Protein AF-A0A024QH25-F1 (afdb_monomer_lite)

Structure (mmCIF, N/CA/C/O backbone):
data_AF-A0A024QH25-F1
#
_entry.id   AF-A0A024QH25-F1
#
loop_
_atom_site.group_PDB
_atom_site.id
_atom_site.type_symbol
_atom_site.label_atom_id
_atom_site.label_alt_id
_atom_site.label_comp_id
_atom_site.label_asym_id
_atom_site.label_entity_id
_atom_site.label_seq_id
_atom_site.pdbx_PDB_ins_code
_atom_site.Cartn_x
_atom_site.Cartn_y
_atom_site.Cartn_z
_atom_site.occupancy
_atom_site.B_iso_or_equiv
_atom_site.auth_seq_id
_atom_site.auth_comp_id
_atom_site.auth_asym_id
_atom_site.auth_atom_id
_atom_site.pdbx_PDB_model_num
ATOM 1 N N . MET A 1 1 ? -3.731 14.036 5.688 1.00 53.22 1 MET A N 1
ATOM 2 C CA . MET A 1 1 ? -4.558 13.637 4.529 1.00 53.22 1 MET A CA 1
ATOM 3 C C . MET A 1 1 ? -4.680 12.129 4.621 1.00 53.22 1 MET A C 1
ATOM 5 O O . MET A 1 1 ? -3.638 11.515 4.783 1.00 53.22 1 MET A O 1
ATOM 9 N N . SER A 1 2 ? -5.891 11.564 4.659 1.00 71.44 2 SER A N 1
ATOM 10 C CA . SER A 1 2 ? -6.050 10.109 4.809 1.00 71.44 2 SER A CA 1
ATOM 11 C C . SER A 1 2 ? -5.975 9.434 3.446 1.00 71.44 2 SER A C 1
ATOM 13 O O . SER A 1 2 ? -6.553 9.950 2.486 1.00 71.44 2 SER A O 1
ATOM 15 N N . ILE A 1 3 ? -5.253 8.319 3.360 1.00 79.94 3 ILE A N 1
ATOM 16 C CA . ILE A 1 3 ? -5.120 7.551 2.122 1.00 79.94 3 ILE A CA 1
ATOM 17 C C . ILE A 1 3 ? -6.397 6.738 1.918 1.00 79.94 3 ILE A C 1
ATOM 19 O O . ILE A 1 3 ? -6.831 5.993 2.803 1.00 79.94 3 ILE A O 1
ATOM 23 N N . VAL A 1 4 ? -7.011 6.915 0.749 1.00 82.12 4 VAL A N 1
ATOM 24 C CA . VAL A 1 4 ? -8.224 6.207 0.344 1.00 82.12 4 VAL A CA 1
ATOM 25 C C . VAL A 1 4 ? -8.083 5.831 -1.123 1.00 82.12 4 VAL A C 1
ATOM 27 O O . VAL A 1 4 ? -8.087 6.703 -1.989 1.00 82.12 4 VAL A O 1
ATOM 30 N N . PHE A 1 5 ? -7.984 4.533 -1.386 1.00 85.81 5 PHE A N 1
ATOM 31 C CA . PHE A 1 5 ? -8.056 3.961 -2.725 1.00 85.81 5 PHE A CA 1
ATOM 32 C C . PHE A 1 5 ? -9.074 2.831 -2.699 1.00 85.81 5 PHE A C 1
ATOM 34 O O . PHE A 1 5 ? -8.991 1.942 -1.854 1.00 85.81 5 PHE A O 1
ATOM 41 N N . ASN A 1 6 ? -10.042 2.873 -3.611 1.00 82.25 6 ASN A N 1
ATOM 42 C CA . ASN A 1 6 ? -11.110 1.874 -3.675 1.00 82.25 6 ASN A CA 1
ATOM 43 C C . ASN A 1 6 ? -10.849 0.822 -4.756 1.00 82.25 6 ASN A C 1
ATOM 45 O O . ASN A 1 6 ? -11.584 -0.159 -4.864 1.00 82.25 6 ASN A O 1
ATOM 49 N N . SER A 1 7 ? -9.823 1.024 -5.5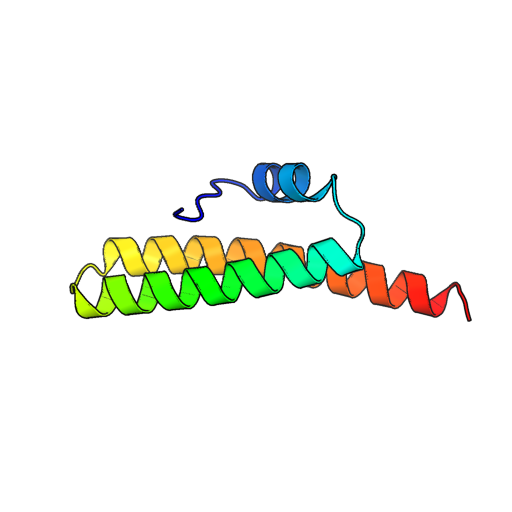86 1.00 89.06 7 SER A N 1
ATOM 50 C CA . SER A 1 7 ? -9.424 0.060 -6.603 1.00 89.06 7 SER A CA 1
ATOM 51 C C . SER A 1 7 ? -7.953 0.189 -6.980 1.00 89.06 7 SER A C 1
ATOM 53 O O . SER A 1 7 ? -7.340 1.252 -6.869 1.00 89.06 7 SER A O 1
ATOM 55 N N . LYS A 1 8 ? -7.407 -0.907 -7.511 1.00 91.94 8 LYS A N 1
ATOM 56 C CA . LYS A 1 8 ? -6.059 -0.948 -8.077 1.00 91.94 8 LYS A CA 1
ATOM 57 C C . LYS A 1 8 ? -5.889 0.063 -9.214 1.00 91.94 8 LYS A C 1
ATOM 59 O O . LYS A 1 8 ? -4.860 0.718 -9.289 1.00 91.94 8 LYS A O 1
ATOM 64 N N . GLN A 1 9 ? -6.920 0.248 -10.045 1.00 93.69 9 GLN A N 1
ATOM 65 C CA . GLN A 1 9 ? -6.894 1.205 -11.154 1.00 93.69 9 GLN A CA 1
ATOM 66 C C . GLN A 1 9 ? -6.729 2.652 -10.671 1.00 93.69 9 GLN A C 1
ATOM 68 O O . GLN A 1 9 ? -5.964 3.403 -11.269 1.00 93.69 9 GLN A O 1
ATOM 73 N N . GLU A 1 10 ? -7.420 3.053 -9.597 1.00 93.69 10 GLU A N 1
ATOM 74 C CA . GLU A 1 10 ? -7.271 4.399 -9.020 1.00 93.69 10 GLU A CA 1
ATOM 75 C C . GLU A 1 10 ? -5.837 4.647 -8.542 1.00 93.69 10 GLU A C 1
ATOM 77 O O . GLU A 1 10 ? -5.264 5.698 -8.835 1.00 93.69 10 GLU A O 1
ATOM 82 N N . LEU A 1 11 ? -5.245 3.661 -7.861 1.00 94.50 11 LEU A N 1
ATOM 83 C CA . LEU A 1 11 ? -3.858 3.725 -7.415 1.00 94.50 11 LEU A CA 1
ATOM 84 C C . LEU A 1 11 ? -2.888 3.775 -8.601 1.00 94.50 11 LEU A C 1
ATOM 86 O O . LEU A 1 11 ? -2.011 4.631 -8.640 1.00 94.50 11 LEU A O 1
ATOM 90 N N . THR A 1 12 ? -3.064 2.917 -9.608 1.00 93.44 12 THR A N 1
ATOM 91 C CA . THR A 1 12 ? -2.215 2.933 -10.808 1.00 93.44 12 THR A CA 1
ATOM 92 C C . THR A 1 12 ? -2.293 4.278 -11.534 1.00 93.44 12 THR A C 1
ATOM 94 O O . THR A 1 12 ? -1.250 4.847 -11.837 1.00 93.44 12 THR A O 1
ATOM 97 N N . ASN A 1 13 ? -3.489 4.845 -11.724 1.00 94.00 13 ASN A N 1
ATOM 98 C CA . ASN A 1 13 ? -3.666 6.164 -12.347 1.00 94.00 13 ASN A CA 1
ATO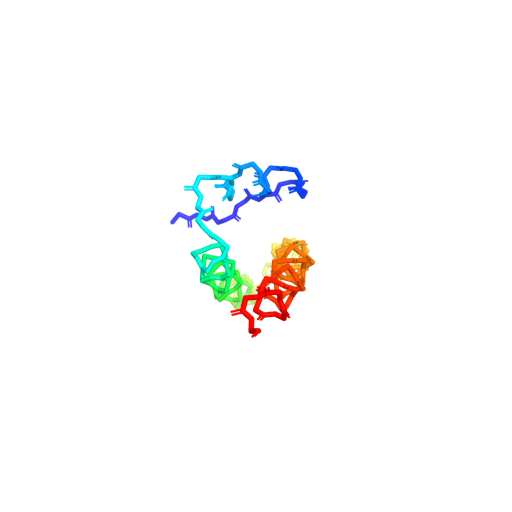M 99 C C . ASN A 1 13 ? -2.976 7.280 -11.549 1.00 94.00 13 ASN A C 1
ATOM 101 O O . ASN A 1 13 ? -2.394 8.195 -12.128 1.00 94.00 13 ASN A O 1
ATOM 105 N N . HIS A 1 14 ? -3.026 7.219 -10.212 1.00 93.06 14 HIS A N 1
ATOM 106 C CA . HIS A 1 14 ? -2.301 8.165 -9.362 1.00 93.06 14 HIS A CA 1
ATOM 107 C C . HIS A 1 14 ? -0.790 8.116 -9.621 1.00 93.06 14 HIS A C 1
ATOM 109 O O . HIS A 1 14 ? -0.120 9.151 -9.557 1.00 93.06 14 HIS A O 1
ATOM 115 N N . LEU A 1 15 ? -0.273 6.924 -9.921 1.00 95.38 15 LEU A N 1
ATOM 116 C CA . LEU A 1 15 ? 1.146 6.649 -10.083 1.00 95.38 15 LEU A CA 1
ATOM 117 C C . LEU A 1 15 ? 1.701 6.976 -11.475 1.00 95.38 15 LEU A C 1
ATOM 119 O O . LEU A 1 15 ? 2.906 7.174 -11.607 1.00 95.38 15 LEU A O 1
ATOM 123 N N . GLU A 1 16 ? 0.857 7.085 -12.506 1.00 94.19 16 GLU A N 1
ATOM 124 C CA . GLU A 1 16 ? 1.283 7.342 -13.897 1.00 94.19 16 GLU A CA 1
ATOM 125 C C . GLU A 1 16 ? 2.091 8.636 -14.074 1.00 94.19 16 GLU A C 1
ATOM 127 O O . GLU A 1 16 ? 2.872 8.761 -15.015 1.00 94.19 16 GLU A O 1
ATOM 132 N N . LYS A 1 17 ? 1.929 9.597 -13.161 1.00 93.31 17 LYS A N 1
ATOM 133 C CA . LYS A 1 17 ? 2.677 10.864 -13.158 1.00 93.31 17 LYS A CA 1
ATOM 134 C C . LYS A 1 17 ? 4.121 10.739 -12.646 1.00 93.31 17 LYS A C 1
ATOM 136 O O . LYS A 1 17 ? 4.857 11.718 -12.725 1.00 93.31 17 LYS A O 1
ATOM 141 N N . PHE A 1 18 ? 4.501 9.589 -12.095 1.00 95.69 18 PHE A N 1
ATOM 142 C CA . PHE A 1 18 ? 5.799 9.338 -11.469 1.00 95.69 18 PHE A CA 1
ATOM 143 C C . PHE A 1 18 ? 6.650 8.362 -12.292 1.00 95.69 18 PHE A C 1
ATOM 145 O O . PHE A 1 18 ? 6.131 7.498 -13.003 1.00 95.69 18 PHE A O 1
ATOM 152 N N . THR A 1 19 ? 7.972 8.459 -12.156 1.00 95.88 19 THR A N 1
ATOM 153 C CA . THR A 1 19 ? 8.923 7.437 -12.629 1.00 95.88 19 THR A CA 1
ATOM 154 C C . THR A 1 19 ? 8.830 6.157 -11.793 1.00 95.8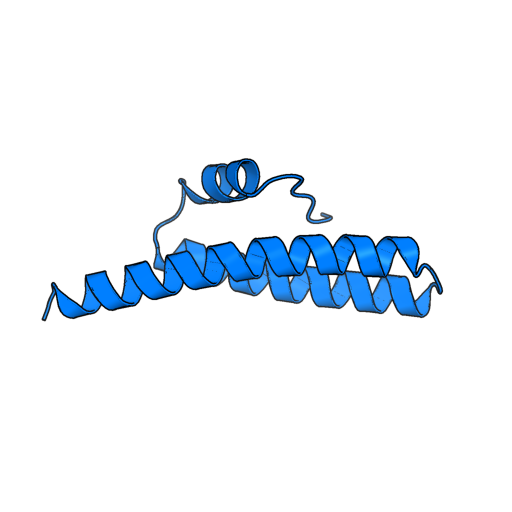8 19 THR A C 1
ATOM 156 O O . THR A 1 19 ? 8.325 6.187 -10.680 1.00 95.88 19 THR A O 1
ATOM 159 N N . LEU A 1 20 ? 9.349 5.021 -12.278 1.00 94.62 20 LEU A N 1
ATOM 160 C CA . LEU A 1 20 ? 9.275 3.746 -11.536 1.00 94.62 20 LEU A CA 1
ATOM 161 C C . LEU A 1 20 ? 9.915 3.807 -10.130 1.00 94.62 20 LEU A C 1
ATOM 163 O O . LEU A 1 20 ? 9.379 3.219 -9.196 1.00 94.62 20 LEU A O 1
ATOM 167 N N . GLU A 1 21 ? 11.022 4.536 -9.961 1.00 95.25 21 GLU A N 1
ATOM 168 C CA . GLU A 1 21 ? 11.674 4.722 -8.650 1.00 95.25 21 GLU A CA 1
ATOM 169 C C . GLU A 1 21 ? 10.840 5.602 -7.707 1.00 95.25 21 GLU A C 1
ATOM 171 O O . GLU A 1 21 ? 10.695 5.313 -6.517 1.00 95.25 21 GLU A O 1
ATOM 176 N N . GLU A 1 22 ? 10.241 6.666 -8.247 1.00 97.12 22 GLU A N 1
ATOM 177 C CA . GLU A 1 22 ? 9.323 7.524 -7.495 1.00 97.12 22 GLU A CA 1
ATOM 178 C C . GLU A 1 22 ? 8.041 6.771 -7.131 1.00 97.12 22 GLU A C 1
ATOM 180 O O . GLU A 1 22 ? 7.555 6.920 -6.018 1.00 97.12 22 GLU A O 1
ATOM 185 N N . GLN A 1 23 ? 7.526 5.915 -8.020 1.00 97.06 23 GLN A N 1
ATOM 186 C CA . GLN A 1 23 ? 6.381 5.049 -7.733 1.00 97.06 23 GLN A CA 1
ATOM 187 C C . GLN A 1 23 ? 6.679 4.118 -6.563 1.00 97.06 23 GLN A C 1
ATOM 189 O O . GLN A 1 23 ? 5.860 4.014 -5.657 1.00 97.06 23 GLN A O 1
ATOM 194 N N . LYS A 1 24 ? 7.852 3.472 -6.559 1.00 97.06 24 LYS A N 1
ATOM 195 C CA . LYS A 1 24 ? 8.281 2.621 -5.446 1.00 97.06 24 LYS A CA 1
ATOM 196 C C . LYS A 1 24 ? 8.314 3.409 -4.134 1.00 97.06 24 LYS A C 1
ATOM 198 O O . LYS A 1 24 ? 7.688 3.000 -3.162 1.00 97.06 24 LYS A O 1
ATOM 203 N N . THR A 1 25 ? 8.994 4.555 -4.139 1.00 97.44 25 THR A N 1
ATOM 204 C CA . THR A 1 25 ? 9.137 5.412 -2.951 1.00 97.44 25 THR A CA 1
ATOM 205 C C . THR A 1 25 ? 7.780 5.894 -2.428 1.00 97.44 25 THR A C 1
ATOM 207 O O . THR A 1 25 ? 7.529 5.877 -1.225 1.00 97.44 25 THR A O 1
ATOM 210 N N . GLU A 1 26 ? 6.886 6.310 -3.327 1.00 96.31 26 GLU A N 1
ATOM 211 C CA . GLU A 1 26 ? 5.541 6.772 -2.981 1.00 96.31 26 GLU A CA 1
ATOM 212 C C . GLU A 1 26 ? 4.699 5.638 -2.379 1.00 96.31 26 GLU A C 1
ATOM 214 O O . GLU A 1 26 ? 4.034 5.833 -1.364 1.00 96.31 26 GLU A O 1
ATOM 219 N N . LEU A 1 27 ? 4.756 4.438 -2.962 1.00 97.44 27 LEU A N 1
ATOM 220 C CA . LEU A 1 27 ? 4.048 3.257 -2.463 1.00 97.44 27 LEU A CA 1
ATOM 221 C C . LEU A 1 27 ? 4.542 2.836 -1.069 1.00 97.44 27 LEU A C 1
ATOM 223 O O . LEU A 1 27 ? 3.720 2.605 -0.185 1.00 97.44 27 LEU A O 1
ATOM 227 N N . GLU A 1 28 ? 5.859 2.800 -0.840 1.00 97.62 28 GLU A N 1
ATOM 228 C CA . GLU A 1 28 ? 6.452 2.519 0.481 1.00 97.62 28 GLU A CA 1
ATOM 229 C C . GLU A 1 28 ? 6.022 3.562 1.527 1.00 97.62 28 GLU A C 1
ATOM 231 O O . GLU A 1 28 ? 5.659 3.217 2.655 1.00 97.62 28 GLU A O 1
ATOM 236 N N . PHE A 1 29 ? 5.996 4.844 1.147 1.00 96.69 29 PHE A N 1
ATOM 237 C CA . PHE A 1 29 ? 5.496 5.912 2.012 1.00 96.69 29 PHE A CA 1
ATOM 238 C C . PHE A 1 29 ? 4.009 5.733 2.350 1.00 96.69 29 PHE A C 1
ATOM 240 O O . PHE A 1 29 ? 3.611 5.918 3.503 1.00 96.69 29 PHE A O 1
ATOM 247 N N . MET A 1 30 ? 3.185 5.360 1.367 1.00 96.50 30 MET A N 1
ATOM 248 C CA . MET A 1 30 ? 1.760 5.112 1.578 1.00 96.50 30 MET A CA 1
ATOM 249 C C . MET A 1 30 ? 1.510 3.936 2.526 1.00 96.50 30 MET A C 1
ATOM 251 O O . MET A 1 30 ? 0.663 4.070 3.407 1.00 96.50 30 MET A O 1
ATOM 255 N N . ILE A 1 31 ? 2.247 2.828 2.386 1.00 97.12 31 ILE A N 1
ATOM 256 C CA . ILE A 1 31 ? 2.160 1.672 3.298 1.00 97.12 31 ILE A CA 1
ATOM 257 C C . ILE A 1 31 ? 2.454 2.118 4.730 1.00 97.12 31 ILE A C 1
ATOM 259 O O . ILE A 1 31 ? 1.599 1.968 5.598 1.00 97.12 31 ILE A O 1
ATOM 263 N N . SER A 1 32 ? 3.585 2.796 4.952 1.00 97.06 32 SER A N 1
ATOM 264 C CA . SER A 1 32 ? 3.961 3.284 6.286 1.00 97.06 32 SER A CA 1
ATOM 265 C C . SER A 1 32 ? 2.900 4.206 6.905 1.00 97.06 32 SER A C 1
ATOM 267 O O . SER A 1 32 ? 2.651 4.181 8.111 1.00 97.06 32 SER A O 1
ATOM 269 N N . LYS A 1 33 ? 2.231 5.022 6.082 1.00 97.00 33 LYS A N 1
ATOM 270 C CA . LYS A 1 33 ? 1.128 5.876 6.538 1.00 97.00 33 LYS A CA 1
ATOM 271 C C . LYS A 1 33 ? -0.131 5.090 6.888 1.00 97.00 33 LYS A C 1
ATOM 273 O O . LYS A 1 33 ? -0.831 5.480 7.820 1.00 97.00 33 LYS A O 1
ATOM 278 N N . ILE A 1 34 ? -0.435 4.021 6.158 1.00 96.56 34 ILE A N 1
ATOM 279 C CA . ILE A 1 34 ? -1.571 3.154 6.472 1.00 96.56 34 ILE A CA 1
ATOM 280 C C . ILE A 1 34 ? -1.314 2.376 7.760 1.00 96.56 34 ILE A C 1
ATOM 282 O O . ILE A 1 34 ? -2.218 2.323 8.589 1.00 96.56 34 ILE A O 1
ATOM 286 N N . GLU A 1 35 ? -0.106 1.854 7.973 1.00 96.75 35 GLU A N 1
ATOM 287 C CA . GLU A 1 35 ? 0.278 1.186 9.225 1.00 96.75 35 GLU A CA 1
ATOM 288 C C . GLU A 1 35 ? 0.036 2.103 10.440 1.00 96.75 35 GLU A C 1
ATOM 290 O O . GLU A 1 35 ? -0.613 1.703 11.407 1.00 96.75 35 GLU A O 1
ATOM 295 N N . GLU A 1 36 ? 0.444 3.377 10.354 1.00 97.06 36 GLU A N 1
ATOM 296 C CA . GLU A 1 36 ? 0.166 4.394 11.383 1.00 97.06 36 GLU A CA 1
ATOM 297 C C . GLU A 1 36 ? -1.351 4.590 11.603 1.00 97.06 36 GLU A C 1
ATOM 299 O O . GLU A 1 36 ? -1.828 4.656 12.739 1.00 97.06 36 GLU A O 1
ATOM 304 N N . GLU A 1 37 ? -2.144 4.657 10.528 1.00 96.31 37 GLU A N 1
ATOM 305 C CA . GLU A 1 37 ? -3.605 4.783 10.617 1.00 96.31 37 GLU A CA 1
ATOM 306 C C . GLU A 1 37 ? -4.275 3.528 11.213 1.00 96.31 37 GLU A C 1
ATOM 308 O O . GLU A 1 37 ? -5.263 3.659 11.944 1.00 96.31 37 GLU A O 1
ATOM 313 N N . VAL A 1 38 ? -3.743 2.329 10.946 1.00 97.25 38 VAL A N 1
ATOM 314 C CA . VAL A 1 38 ? -4.185 1.061 11.551 1.00 97.25 38 VAL A CA 1
ATOM 315 C C . VAL A 1 38 ? -3.914 1.075 13.051 1.00 97.25 38 VAL A C 1
ATOM 317 O O . VAL A 1 38 ? -4.827 0.803 13.831 1.00 97.25 38 VAL A O 1
ATOM 320 N N . GLU A 1 39 ? -2.704 1.444 13.477 1.00 97.81 39 GLU A N 1
ATOM 321 C CA . GLU A 1 39 ? -2.353 1.544 14.898 1.00 97.81 39 GLU A CA 1
ATOM 322 C C . GLU A 1 39 ? -3.275 2.517 15.641 1.00 97.81 39 GLU A C 1
ATOM 324 O O . GLU A 1 39 ? -3.819 2.183 16.698 1.00 97.81 39 GLU A O 1
ATOM 329 N N . ILE A 1 40 ? -3.524 3.698 15.065 1.00 97.12 40 ILE A N 1
ATOM 330 C CA . ILE A 1 40 ? -4.452 4.686 15.630 1.00 97.12 40 ILE A CA 1
ATOM 331 C C . ILE A 1 40 ? -5.866 4.100 15.751 1.00 97.12 40 ILE A C 1
ATOM 333 O O . ILE A 1 40 ? -6.508 4.262 16.793 1.00 97.12 40 ILE A O 1
ATOM 337 N N . ALA A 1 41 ? -6.358 3.407 14.720 1.00 97.50 41 ALA A N 1
ATOM 338 C CA . ALA A 1 41 ? -7.680 2.786 14.737 1.00 97.50 41 ALA A CA 1
ATOM 339 C C . ALA A 1 41 ? -7.794 1.696 15.818 1.00 97.50 41 ALA A C 1
ATOM 341 O O . ALA A 1 41 ? -8.797 1.644 16.535 1.00 9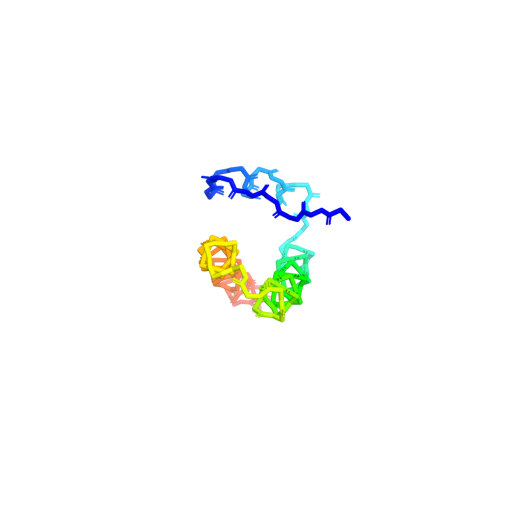7.50 41 ALA A O 1
ATOM 342 N N . LEU A 1 42 ? -6.753 0.876 15.992 1.00 97.06 42 LEU A N 1
ATOM 343 C CA . LEU A 1 42 ? -6.684 -0.147 17.037 1.00 97.06 42 LEU A CA 1
ATOM 344 C C . LEU A 1 42 ? -6.656 0.470 18.443 1.00 97.06 42 LEU A C 1
ATOM 346 O O . LEU A 1 42 ? -7.392 0.017 19.319 1.00 97.06 42 LEU A O 1
ATOM 350 N N . ILE A 1 43 ? -5.888 1.547 18.660 1.00 98.31 43 ILE A N 1
ATOM 351 C CA . ILE A 1 43 ? -5.872 2.302 19.931 1.00 98.31 43 ILE A CA 1
ATOM 352 C C . ILE A 1 43 ? -7.266 2.858 20.257 1.00 98.31 43 ILE A C 1
ATOM 354 O O . ILE A 1 43 ? -7.684 2.874 21.415 1.00 98.31 43 ILE A O 1
ATOM 358 N N . GLN A 1 44 ? -8.006 3.289 19.236 1.00 97.88 44 GLN A N 1
ATOM 359 C CA . GLN A 1 44 ? -9.380 3.778 19.361 1.00 97.88 44 GLN A CA 1
ATOM 360 C C . GLN A 1 44 ? -10.423 2.656 19.486 1.00 97.88 44 GLN A C 1
ATOM 362 O O . GLN A 1 44 ? -11.615 2.946 19.598 1.00 97.88 44 GLN 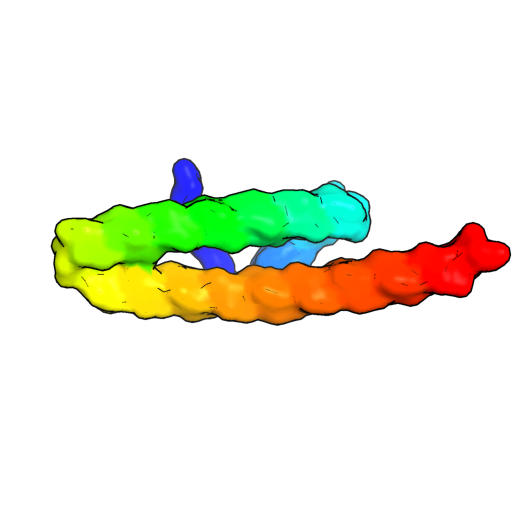A O 1
ATOM 367 N N . ASN A 1 45 ? -9.997 1.387 19.487 1.00 97.81 45 ASN A N 1
ATOM 368 C CA . ASN A 1 45 ? -10.857 0.204 19.506 1.00 97.81 45 ASN A CA 1
ATOM 369 C C . ASN A 1 45 ? -11.832 0.147 18.309 1.00 97.81 45 ASN A C 1
ATOM 371 O O . ASN A 1 45 ? -12.914 -0.440 18.385 1.00 97.81 45 ASN A O 1
ATOM 375 N N . ASN A 1 46 ? -11.453 0.781 17.195 1.00 98.31 46 ASN A N 1
ATOM 376 C CA . ASN A 1 46 ? -12.210 0.823 15.952 1.00 98.31 46 ASN A CA 1
ATOM 377 C C . ASN A 1 46 ? -11.692 -0.251 14.985 1.00 98.31 46 ASN A C 1
ATOM 379 O O . ASN A 1 46 ? -11.002 0.029 14.002 1.00 98.31 46 ASN A O 1
ATOM 383 N N . ASN A 1 47 ? -12.026 -1.506 15.287 1.00 97.75 47 ASN A N 1
ATOM 384 C CA . ASN A 1 47 ? -11.543 -2.666 14.534 1.00 97.75 47 ASN A CA 1
ATOM 385 C C . ASN A 1 47 ? -12.026 -2.678 13.076 1.00 97.75 47 ASN A C 1
ATOM 387 O O . ASN A 1 47 ? -11.304 -3.147 12.202 1.00 97.75 47 ASN A O 1
ATOM 391 N N . GLU A 1 48 ? -13.223 -2.152 12.799 1.00 98.00 48 GLU A N 1
ATOM 392 C CA . GLU A 1 48 ? -13.748 -2.055 11.432 1.00 98.00 48 GLU A CA 1
ATOM 393 C C . GLU A 1 48 ? -12.876 -1.139 10.569 1.00 98.00 48 GLU A C 1
ATOM 395 O O . GLU A 1 48 ? -12.514 -1.501 9.449 1.00 98.00 48 GLU A O 1
ATOM 400 N N . LEU A 1 49 ? -12.476 0.016 11.115 1.00 96.31 49 LEU A N 1
ATOM 401 C CA . LEU A 1 49 ? -11.569 0.931 10.432 1.00 96.31 49 LEU A CA 1
ATOM 402 C C . LEU A 1 49 ? -10.180 0.314 10.242 1.00 96.31 49 LEU A C 1
ATOM 404 O O . LEU A 1 49 ? -9.621 0.436 9.155 1.00 96.31 49 LEU A O 1
ATOM 408 N N . ALA A 1 50 ? -9.646 -0.368 11.259 1.00 97.50 50 ALA A N 1
ATOM 409 C CA . ALA A 1 50 ? -8.352 -1.043 11.164 1.00 97.50 50 ALA A CA 1
ATOM 410 C C . ALA A 1 50 ? -8.346 -2.098 10.042 1.00 97.50 50 ALA A C 1
ATOM 412 O O . ALA A 1 50 ? -7.477 -2.069 9.177 1.00 97.50 50 ALA A O 1
ATOM 413 N N . ILE A 1 51 ? -9.362 -2.968 9.989 1.00 97.38 51 ILE A N 1
ATOM 414 C CA . ILE A 1 51 ? -9.499 -3.990 8.937 1.00 97.38 51 ILE A CA 1
ATOM 415 C C . ILE A 1 51 ? -9.623 -3.342 7.556 1.00 97.38 51 ILE A C 1
ATOM 417 O O . ILE A 1 51 ? -8.987 -3.788 6.600 1.00 97.38 51 ILE A O 1
ATOM 421 N N . TRP A 1 52 ? -10.428 -2.284 7.437 1.00 95.94 52 TRP A N 1
ATOM 422 C CA . TRP A 1 52 ? -10.561 -1.565 6.175 1.00 95.94 52 TRP A CA 1
ATOM 423 C C . TRP A 1 52 ? -9.223 -0.970 5.720 1.00 95.94 52 TRP A C 1
ATOM 425 O O . TRP A 1 52 ? -8.847 -1.137 4.562 1.00 95.94 52 TRP A O 1
ATOM 435 N N . LYS A 1 53 ? -8.458 -0.355 6.628 1.00 95.75 53 LYS A N 1
ATOM 436 C CA . LYS A 1 53 ? -7.126 0.184 6.330 1.00 95.75 53 LYS A CA 1
ATOM 437 C C . LYS A 1 53 ? -6.135 -0.898 5.901 1.00 95.75 53 LYS A C 1
ATOM 439 O O . LYS A 1 53 ? -5.514 -0.739 4.855 1.00 95.75 53 LYS A O 1
ATOM 444 N N . MET A 1 54 ? -6.092 -2.033 6.597 1.00 96.62 54 MET A N 1
ATOM 445 C CA . MET A 1 54 ? -5.275 -3.187 6.193 1.00 96.62 54 MET A CA 1
ATOM 446 C C . MET A 1 54 ? -5.658 -3.712 4.799 1.00 96.62 54 MET A C 1
ATOM 448 O O . MET A 1 54 ? -4.806 -4.141 4.031 1.00 96.62 54 MET A O 1
ATOM 452 N N . SER A 1 55 ? -6.941 -3.660 4.420 1.00 95.69 55 SER A N 1
ATOM 453 C CA . SER A 1 55 ? -7.349 -4.066 3.066 1.00 95.69 55 SER A CA 1
ATOM 454 C C . SER A 1 55 ? -6.820 -3.130 1.970 1.00 95.69 55 SER A C 1
ATOM 456 O O . SER A 1 55 ? -6.527 -3.588 0.866 1.00 95.69 55 SER A O 1
ATOM 458 N N . ILE A 1 56 ? -6.658 -1.836 2.277 1.00 95.50 56 ILE A N 1
ATOM 459 C CA . ILE A 1 56 ? -6.018 -0.871 1.374 1.00 95.50 56 ILE A CA 1
ATOM 460 C C . ILE A 1 56 ? -4.519 -1.150 1.306 1.00 95.50 56 ILE A C 1
ATOM 462 O O . ILE A 1 56 ? -3.968 -1.161 0.212 1.00 95.50 56 ILE A O 1
ATOM 466 N N . GLU A 1 57 ? -3.872 -1.414 2.441 1.00 96.31 57 GLU A N 1
ATOM 467 C CA . GLU A 1 57 ? -2.453 -1.780 2.506 1.00 96.31 57 GLU A CA 1
ATOM 468 C C . GLU A 1 57 ? -2.122 -2.935 1.552 1.00 96.31 57 GLU A C 1
ATOM 470 O O . GLU A 1 57 ? -1.281 -2.773 0.674 1.00 96.31 57 GLU A O 1
ATOM 475 N N . LEU A 1 58 ? -2.881 -4.037 1.618 1.00 96.62 58 LEU A N 1
ATOM 476 C CA . LEU A 1 58 ? -2.707 -5.198 0.734 1.00 96.62 58 LEU A CA 1
ATOM 477 C C . LEU A 1 58 ? -2.819 -4.841 -0.757 1.00 96.62 58 LEU A C 1
ATOM 479 O O . LEU A 1 58 ? -2.133 -5.415 -1.603 1.00 96.62 58 LEU A O 1
ATOM 483 N N . LEU A 1 59 ? -3.699 -3.898 -1.097 1.00 95.75 59 LEU A N 1
ATOM 484 C CA . LEU A 1 59 ? -3.848 -3.407 -2.464 1.00 95.75 59 LEU A CA 1
ATOM 485 C C . LEU A 1 59 ? -2.626 -2.588 -2.903 1.00 95.75 59 LEU A C 1
ATOM 487 O O . LEU A 1 59 ? -2.209 -2.691 -4.058 1.00 95.75 59 LEU A O 1
ATOM 491 N N . ILE A 1 60 ? -2.055 -1.787 -2.002 1.00 96.88 60 ILE A N 1
ATOM 492 C CA . ILE A 1 60 ? -0.839 -1.009 -2.259 1.00 96.88 60 ILE A CA 1
ATOM 493 C C . ILE A 1 60 ? 0.374 -1.938 -2.397 1.00 96.88 60 ILE A C 1
ATOM 495 O O . ILE A 1 60 ? 1.144 -1.778 -3.344 1.00 96.88 60 ILE A O 1
ATOM 499 N N . GLU A 1 61 ? 0.506 -2.947 -1.535 1.00 97.38 61 GLU A N 1
ATOM 500 C CA . GLU A 1 61 ? 1.569 -3.959 -1.598 1.00 97.38 61 GLU A CA 1
ATOM 501 C C . GLU A 1 61 ? 1.562 -4.751 -2.915 1.00 97.38 61 GLU A C 1
ATOM 503 O O . GLU A 1 61 ? 2.620 -5.001 -3.499 1.00 97.38 61 GLU A O 1
ATOM 508 N N . ASP A 1 62 ? 0.381 -5.116 -3.425 1.00 96.56 62 ASP A N 1
ATOM 509 C CA . ASP A 1 62 ? 0.255 -5.799 -4.719 1.00 96.56 62 ASP A CA 1
ATOM 510 C C . ASP A 1 62 ? 0.815 -4.939 -5.865 1.00 96.56 62 ASP A C 1
ATOM 512 O O . ASP A 1 62 ? 1.570 -5.421 -6.712 1.00 96.56 62 ASP A O 1
ATOM 516 N N . VAL A 1 63 ? 0.516 -3.635 -5.861 1.00 96.88 63 VAL A N 1
ATOM 517 C CA . VAL A 1 63 ? 1.053 -2.693 -6.856 1.00 96.88 63 VAL A CA 1
ATOM 518 C C . VAL A 1 63 ? 2.549 -2.445 -6.654 1.00 96.88 63 VAL A C 1
ATOM 520 O O . VAL A 1 63 ? 3.287 -2.389 -7.640 1.00 96.88 63 VAL A O 1
ATOM 523 N N . LEU A 1 64 ? 3.026 -2.352 -5.409 1.00 97.50 64 LEU A N 1
ATOM 524 C CA . LEU A 1 64 ? 4.453 -2.223 -5.099 1.00 97.50 64 LEU A CA 1
ATOM 525 C C . LEU A 1 64 ? 5.244 -3.387 -5.692 1.00 97.50 64 LEU A C 1
ATOM 527 O O . LEU A 1 64 ? 6.205 -3.164 -6.428 1.00 97.50 64 LEU A O 1
ATOM 531 N N . LYS A 1 65 ? 4.775 -4.619 -5.491 1.00 96.81 65 LYS A N 1
ATOM 532 C CA . LYS A 1 65 ? 5.408 -5.814 -6.054 1.00 96.81 65 LYS A CA 1
ATOM 533 C C . LYS A 1 65 ? 5.474 -5.781 -7.583 1.00 96.81 65 LYS A C 1
ATOM 535 O O . LYS A 1 65 ? 6.454 -6.232 -8.180 1.00 96.81 65 LYS A O 1
ATOM 540 N N . GLU A 1 66 ? 4.452 -5.252 -8.254 1.00 96.12 66 GLU A N 1
ATOM 541 C CA . GLU A 1 66 ? 4.487 -5.062 -9.710 1.00 96.12 66 GLU A CA 1
ATOM 542 C C . GLU A 1 66 ? 5.532 -4.032 -10.146 1.00 96.12 66 GLU A C 1
ATOM 544 O O . GLU A 1 66 ? 6.227 -4.255 -11.141 1.00 96.12 66 GLU A O 1
ATOM 549 N N . VAL A 1 67 ? 5.654 -2.916 -9.423 1.00 95.88 67 VAL A N 1
ATOM 550 C CA . VAL A 1 67 ? 6.666 -1.882 -9.687 1.00 95.88 67 VAL A CA 1
ATOM 551 C C . VAL A 1 67 ? 8.074 -2.437 -9.467 1.00 95.88 67 VAL A C 1
ATOM 553 O O . VAL A 1 67 ? 8.929 -2.280 -10.339 1.00 95.88 67 VAL A O 1
ATOM 556 N N . GLU A 1 68 ? 8.311 -3.166 -8.377 1.00 95.62 68 GLU A N 1
ATOM 557 C CA . GLU A 1 68 ? 9.601 -3.806 -8.090 1.00 95.62 68 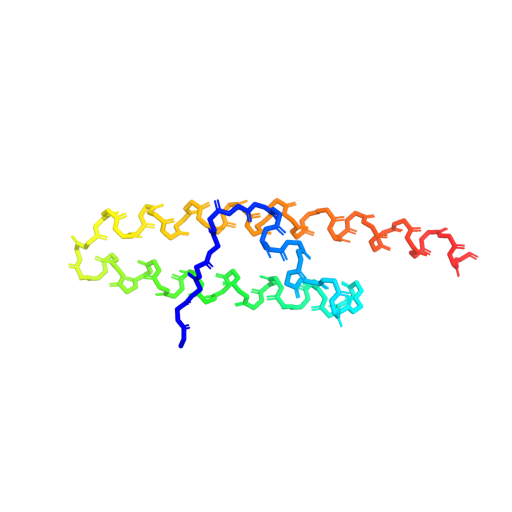GLU A CA 1
ATOM 558 C C . GLU A 1 68 ? 10.009 -4.804 -9.181 1.00 95.62 68 GLU A C 1
ATOM 560 O O . GLU A 1 68 ? 11.145 -4.783 -9.658 1.00 95.62 68 GLU A O 1
ATOM 565 N N . ASN A 1 69 ? 9.069 -5.628 -9.656 1.00 94.88 69 ASN A N 1
ATOM 566 C CA . ASN A 1 69 ? 9.321 -6.540 -10.772 1.00 94.88 69 ASN A CA 1
ATOM 567 C C . ASN A 1 69 ? 9.693 -5.787 -12.061 1.00 94.88 69 ASN A C 1
ATOM 569 O O . ASN A 1 69 ? 10.610 -6.200 -12.777 1.00 94.88 69 ASN A O 1
ATOM 573 N N . LYS A 1 70 ? 9.018 -4.667 -12.359 1.00 94.25 70 LYS A N 1
ATOM 574 C CA . LYS A 1 70 ? 9.351 -3.816 -13.515 1.00 94.25 70 LYS A CA 1
ATOM 575 C C . LYS A 1 70 ? 10.749 -3.208 -13.384 1.00 94.25 70 LYS A C 1
ATOM 577 O O . LYS A 1 70 ? 11.480 -3.179 -14.374 1.00 94.25 70 LYS A O 1
ATOM 582 N N . LEU A 1 71 ? 11.138 -2.765 -12.187 1.00 91.56 71 LEU A N 1
ATOM 583 C CA . LEU A 1 71 ? 12.476 -2.234 -11.914 1.00 91.56 71 LEU A CA 1
ATOM 584 C C . LEU A 1 71 ? 13.565 -3.286 -12.150 1.00 91.56 71 LEU A C 1
ATOM 586 O O . LEU A 1 71 ? 14.523 -3.009 -12.867 1.00 91.56 71 LEU A O 1
ATOM 590 N N . ILE A 1 72 ? 13.390 -4.513 -11.648 1.00 89.19 72 ILE A N 1
ATOM 591 C CA . ILE A 1 72 ? 14.345 -5.618 -11.860 1.00 89.19 72 ILE A CA 1
ATOM 592 C C . ILE A 1 72 ? 14.565 -5.889 -13.356 1.00 89.19 72 ILE A C 1
ATOM 594 O O . ILE A 1 72 ? 15.707 -6.033 -13.800 1.00 89.19 72 ILE A O 1
ATOM 598 N N . ILE A 1 73 ? 13.488 -5.930 -14.149 1.00 85.69 73 ILE A N 1
ATOM 599 C CA . ILE A 1 73 ? 13.574 -6.130 -15.604 1.00 85.69 73 ILE A CA 1
ATOM 600 C C . ILE A 1 73 ? 14.318 -4.964 -16.264 1.00 85.69 73 ILE A C 1
ATOM 602 O O . ILE A 1 73 ? 15.199 -5.191 -17.090 1.00 85.69 73 ILE A O 1
ATOM 606 N N . ASN A 1 74 ? 14.003 -3.725 -15.880 1.00 78.50 74 ASN A N 1
ATOM 607 C CA . ASN A 1 74 ? 14.643 -2.530 -16.428 1.00 78.50 74 ASN A CA 1
ATOM 608 C C . ASN A 1 74 ? 16.156 -2.504 -16.143 1.00 78.50 74 ASN A C 1
ATOM 610 O O . ASN A 1 74 ? 16.954 -2.216 -17.033 1.00 78.50 74 ASN A O 1
ATOM 614 N N . TYR A 1 75 ? 16.570 -2.878 -14.930 1.00 78.31 75 TYR A N 1
ATOM 615 C CA . TYR A 1 75 ? 17.987 -3.023 -14.593 1.00 78.31 75 TYR A CA 1
ATOM 616 C C . TYR A 1 75 ? 18.657 -4.163 -15.362 1.00 78.31 75 TYR A C 1
ATOM 618 O O . TYR A 1 75 ? 19.782 -4.000 -15.815 1.00 78.31 75 TYR A O 1
ATOM 626 N N . SER A 1 76 ? 17.965 -5.284 -15.572 1.00 72.50 76 SER A N 1
ATOM 627 C CA . SER A 1 76 ? 18.509 -6.435 -16.309 1.00 72.50 76 SER A CA 1
ATOM 628 C C . SER A 1 76 ? 18.707 -6.170 -17.808 1.00 72.50 76 SER A C 1
ATOM 630 O O . SER A 1 76 ? 19.474 -6.880 -18.447 1.00 72.50 76 SER A O 1
ATOM 632 N N . LEU A 1 77 ? 18.002 -5.185 -18.377 1.00 67.94 77 LEU A N 1
ATOM 633 C CA . LEU A 1 77 ? 18.081 -4.812 -19.797 1.00 67.94 77 LEU A CA 1
ATOM 634 C C . LEU A 1 77 ? 19.060 -3.662 -20.080 1.00 67.94 77 LEU A C 1
ATOM 636 O O . LEU A 1 77 ? 19.433 -3.461 -21.233 1.00 67.94 77 LEU A O 1
ATOM 640 N N . ASN A 1 78 ? 19.446 -2.899 -19.054 1.00 59.28 78 ASN A N 1
ATOM 641 C CA . ASN A 1 78 ? 20.375 -1.767 -19.163 1.00 59.28 78 ASN A CA 1
ATOM 642 C C . ASN A 1 78 ? 21.810 -2.108 -18.710 1.00 59.28 78 ASN A C 1
ATOM 644 O O . ASN A 1 78 ? 22.637 -1.203 -18.573 1.00 59.28 78 ASN A O 1
ATOM 648 N N . VAL A 1 79 ? 22.092 -3.393 -18.474 1.00 48.56 79 VAL A N 1
ATOM 649 C CA . VAL A 1 79 ? 23.428 -3.972 -18.244 1.00 48.56 79 VAL A CA 1
ATOM 650 C C . VAL A 1 79 ? 23.845 -4.736 -19.493 1.00 48.56 79 VAL A C 1
ATOM 652 O O . VAL A 1 79 ? 25.021 -4.591 -19.893 1.00 48.56 79 VAL A O 1
#

Organism: NCBI:txid1462526

pLDDT: mean 92.13, std 10.0, range [48.56, 98.31]

Foldseek 3Di:
DQDDDPDLVVLVVVPPVDDLVVLLVVLVVNLVRLVVVLVVCVVVVNVVSNVVSVVVSVSSVVVSVVSVVVVVVVVVVVD

Secondary structure (DSSP, 8-state):
-----SSHHHHHHHHTTS-HHHHHHHHHHHHHHHHHHHHHHHHTT-HHHHHHHHHHHHHHHHHHHHHHHHHHHHHHH--

Radius of gyration: 14.32 Å; chains: 1; bounding box: 37×20×40 Å

Sequence (79 aa):
MSIVFNSKQELTNHLEKFTLEEQKTELEFMISKIEEEVEIALIQNNNELAIWKMSIELLIEDVLKEVENKLIINYSLNV